Protein AF-A0A4V2NTS0-F1 (afdb_monomer)

Organism: NCBI:txid1742358

Secondary structure (DSSP, 8-state):
-----PPPTT-EEEEEETTEEEEEEEEEE-SSEEEEEE-HHHHHHHT-SSSEEEEETTSEEEEE-------

Sequence (71 aa):
MSMSKRAGIGDTISFKKKDHTTIGVVYLTQDNSVLVEISQEDTAILNLENNKTVVAHKNYTLLSKKNKKIV

Structure (mmCIF, N/CA/C/O backbone):
data_AF-A0A4V2NTS0-F1
#
_entry.id   AF-A0A4V2NTS0-F1
#
loop_
_atom_site.group_PDB
_atom_site.id
_atom_site.type_symbol
_atom_site.label_atom_id
_atom_site.label_alt_id
_atom_site.label_comp_id
_atom_site.label_asym_id
_atom_site.label_entity_id
_atom_site.label_seq_id
_atom_site.pdbx_PDB_ins_code
_atom_site.Cartn_x
_atom_site.Cartn_y
_atom_site.Cartn_z
_atom_site.occupancy
_atom_site.B_iso_or_equiv
_atom_site.auth_seq_id
_atom_site.auth_comp_id
_atom_site.auth_asym_id
_atom_site.auth_atom_id
_atom_site.pdbx_PDB_model_num
ATOM 1 N N . MET A 1 1 ? 0.641 -14.795 17.932 1.00 35.56 1 MET A N 1
ATOM 2 C CA . MET A 1 1 ? -0.103 -14.784 16.653 1.00 35.56 1 MET A CA 1
ATOM 3 C C . MET A 1 1 ? 0.043 -13.432 15.973 1.00 35.56 1 MET A C 1
ATOM 5 O O . MET A 1 1 ? 0.053 -12.409 16.645 1.00 35.56 1 MET A O 1
ATOM 9 N N . SER A 1 2 ? 0.210 -13.457 14.655 1.00 35.44 2 SER A N 1
ATOM 10 C CA . SER A 1 2 ? 0.633 -12.356 13.790 1.00 35.44 2 SER A CA 1
ATOM 11 C C . SER A 1 2 ? -0.373 -11.202 13.755 1.00 35.44 2 SER A C 1
ATOM 13 O O . SER A 1 2 ? -1.521 -11.382 13.359 1.00 35.44 2 SER A O 1
ATOM 15 N N . MET A 1 3 ? 0.064 -10.002 14.143 1.00 47.12 3 MET A N 1
ATOM 16 C CA . MET A 1 3 ? -0.717 -8.772 14.010 1.00 47.12 3 MET A CA 1
ATOM 17 C C . MET A 1 3 ? -0.916 -8.444 12.529 1.00 47.12 3 MET A C 1
ATOM 19 O O . MET A 1 3 ? -0.020 -7.897 11.885 1.00 47.12 3 MET A O 1
ATOM 23 N N . SER A 1 4 ? -2.092 -8.751 11.985 1.00 55.00 4 SER A N 1
ATOM 24 C CA . SER A 1 4 ? -2.519 -8.283 10.665 1.00 55.00 4 SER A CA 1
ATOM 25 C C . SER A 1 4 ? -2.725 -6.764 10.716 1.00 55.00 4 SER A C 1
ATOM 27 O O . SER A 1 4 ? -3.843 -6.278 10.877 1.00 55.00 4 SER A O 1
ATOM 29 N N . LYS A 1 5 ? -1.638 -5.985 10.639 1.00 66.00 5 LYS A N 1
ATOM 30 C CA . LYS A 1 5 ? -1.691 -4.520 10.560 1.00 66.00 5 LYS A CA 1
ATOM 31 C C . LYS A 1 5 ? -2.297 -4.127 9.209 1.00 66.00 5 LYS A C 1
ATOM 33 O O . LYS A 1 5 ? -1.590 -3.939 8.223 1.00 66.00 5 LYS A O 1
ATOM 38 N N . ARG A 1 6 ? -3.630 -4.038 9.168 1.00 80.06 6 ARG A N 1
ATOM 39 C CA . ARG A 1 6 ? -4.368 -3.478 8.033 1.00 80.06 6 ARG A CA 1
ATOM 40 C C . ARG A 1 6 ? -3.947 -2.019 7.848 1.00 80.06 6 ARG A C 1
ATOM 42 O O . ARG A 1 6 ? -3.789 -1.292 8.832 1.00 80.06 6 ARG A O 1
ATOM 49 N N . ALA A 1 7 ? -3.718 -1.638 6.599 1.00 84.19 7 ALA A N 1
ATOM 50 C CA . ALA A 1 7 ? -3.411 -0.274 6.219 1.00 84.19 7 ALA A CA 1
ATOM 51 C C . ALA A 1 7 ? -4.716 0.525 6.208 1.00 84.19 7 ALA A C 1
ATOM 53 O O . ALA A 1 7 ? -5.742 0.018 5.753 1.00 84.19 7 ALA A O 1
ATOM 54 N N . GLY A 1 8 ? -4.672 1.725 6.764 1.00 86.50 8 GLY A N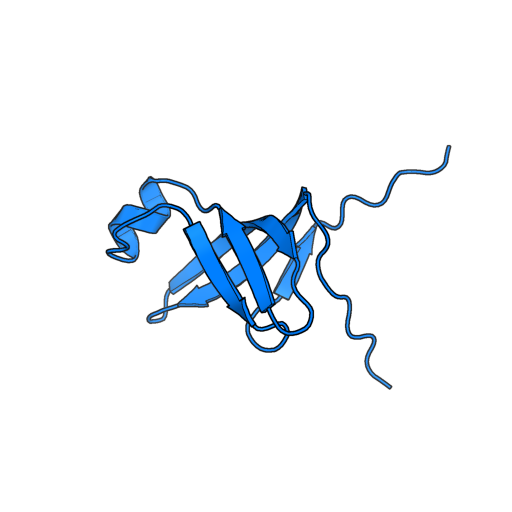 1
ATOM 55 C CA . GLY A 1 8 ? -5.745 2.706 6.778 1.00 86.50 8 GLY A CA 1
ATOM 56 C C . GLY A 1 8 ? -5.580 3.741 5.670 1.00 86.50 8 GLY A C 1
ATOM 57 O O . GLY A 1 8 ? -4.560 3.798 4.989 1.00 86.50 8 GLY A O 1
ATOM 58 N N . ILE A 1 9 ? -6.588 4.592 5.508 1.00 89.62 9 ILE A N 1
ATOM 59 C CA . ILE A 1 9 ? -6.530 5.735 4.591 1.00 89.62 9 ILE A CA 1
ATOM 60 C C . ILE A 1 9 ? -5.387 6.674 5.014 1.00 89.62 9 ILE A C 1
ATOM 62 O O . ILE A 1 9 ? -5.286 7.066 6.176 1.00 89.62 9 ILE A O 1
ATOM 66 N N . GLY A 1 10 ? -4.534 7.038 4.059 1.00 87.44 10 GLY A N 1
ATOM 67 C CA . GLY A 1 10 ? -3.342 7.862 4.244 1.00 87.44 10 GLY A CA 1
ATOM 68 C C . GLY A 1 10 ? -2.082 7.090 4.641 1.00 87.44 10 GLY A C 1
ATOM 69 O O . GLY A 1 10 ? -1.030 7.715 4.781 1.00 87.44 10 GLY A O 1
ATOM 70 N N . ASP A 1 11 ? -2.168 5.769 4.822 1.00 89.50 11 ASP A N 1
ATOM 71 C CA . ASP A 1 11 ? -1.000 4.924 5.069 1.00 89.50 11 ASP A CA 1
ATOM 72 C C . ASP A 1 11 ? -0.268 4.589 3.766 1.00 89.50 11 ASP A C 1
ATOM 74 O O . ASP A 1 11 ? -0.862 4.500 2.690 1.00 89.50 11 ASP A O 1
ATOM 78 N N . THR A 1 12 ? 1.038 4.362 3.870 1.00 90.38 12 THR A N 1
ATOM 79 C CA . THR A 1 12 ? 1.876 3.961 2.738 1.00 90.38 12 THR A CA 1
ATOM 80 C C . THR A 1 12 ? 2.141 2.467 2.804 1.00 90.38 12 THR A C 1
ATOM 82 O O . THR A 1 12 ? 2.648 1.956 3.810 1.00 90.38 12 THR A O 1
ATOM 85 N N . ILE A 1 13 ? 1.836 1.764 1.718 1.00 90.62 13 ILE A N 1
ATOM 86 C CA . ILE A 1 13 ? 2.085 0.330 1.574 1.00 90.62 13 ILE A CA 1
ATOM 87 C C . ILE A 1 13 ? 3.023 0.075 0.397 1.00 90.62 13 ILE A C 1
ATOM 89 O O . ILE A 1 13 ? 3.001 0.805 -0.592 1.00 90.62 13 ILE A O 1
ATOM 93 N N . SER A 1 14 ? 3.811 -0.990 0.479 1.00 90.38 14 SER A N 1
ATOM 94 C CA . SER A 1 14 ? 4.486 -1.572 -0.676 1.00 90.38 14 SER A CA 1
ATOM 95 C C . SER A 1 14 ? 3.808 -2.865 -1.084 1.00 90.38 14 SER A C 1
ATOM 97 O O . SER A 1 14 ? 3.381 -3.658 -0.248 1.00 90.38 14 SER A O 1
ATOM 99 N N . PHE A 1 15 ? 3.706 -3.099 -2.380 1.00 89.19 15 PHE A N 1
ATOM 100 C CA . PHE A 1 15 ? 3.164 -4.335 -2.923 1.00 89.19 15 PHE A CA 1
ATOM 101 C C . PHE A 1 15 ? 3.955 -4.734 -4.162 1.00 89.19 15 PHE A C 1
ATOM 103 O O . PHE A 1 15 ? 4.498 -3.891 -4.873 1.00 89.19 15 PHE A O 1
ATOM 110 N N . LYS A 1 16 ? 4.042 -6.040 -4.413 1.00 86.75 16 LYS A N 1
ATOM 111 C CA . LYS A 1 16 ? 4.773 -6.574 -5.562 1.00 86.75 16 LYS A CA 1
ATOM 112 C C . LYS A 1 16 ? 3.802 -6.829 -6.712 1.00 86.75 16 LYS A C 1
ATOM 114 O O . LYS A 1 16 ? 2.816 -7.547 -6.539 1.00 86.75 16 LYS A O 1
ATOM 119 N N . LYS A 1 17 ? 4.067 -6.258 -7.887 1.00 82.69 17 LYS A N 1
ATOM 120 C CA . LYS A 1 17 ? 3.238 -6.412 -9.090 1.00 82.69 17 LYS A CA 1
ATOM 121 C C . LYS A 1 17 ? 4.129 -6.585 -10.320 1.00 82.69 17 LYS A C 1
ATOM 123 O O . LYS A 1 17 ? 5.026 -5.786 -10.544 1.00 82.69 17 LYS A O 1
ATOM 128 N N . LYS A 1 18 ? 3.902 -7.659 -11.093 1.00 75.12 18 LYS A N 1
ATOM 129 C CA . LYS A 1 18 ? 4.736 -8.054 -12.254 1.00 75.12 18 LYS A CA 1
ATOM 130 C C . LYS A 1 18 ? 6.247 -8.001 -11.959 1.00 75.12 18 LYS A C 1
ATOM 132 O O . LYS A 1 18 ? 7.022 -7.427 -12.706 1.00 75.12 18 LYS A O 1
ATOM 137 N N . ASP A 1 19 ? 6.635 -8.581 -10.829 1.00 81.25 19 ASP A N 1
ATOM 138 C CA . ASP A 1 19 ? 8.013 -8.617 -10.325 1.00 81.25 19 ASP A CA 1
ATOM 139 C C . ASP A 1 19 ? 8.621 -7.280 -9.854 1.00 81.25 19 ASP A C 1
ATOM 141 O O . ASP A 1 19 ? 9.650 -7.276 -9.187 1.00 81.25 19 ASP A O 1
ATOM 145 N N . HIS A 1 20 ? 7.924 -6.162 -10.051 1.00 84.06 20 HIS A N 1
ATOM 146 C CA . HIS A 1 20 ? 8.322 -4.858 -9.536 1.00 84.06 20 HIS A CA 1
ATOM 147 C C . HIS A 1 20 ? 7.724 -4.599 -8.147 1.00 84.06 20 HIS A C 1
ATOM 149 O O . HIS A 1 20 ? 6.570 -4.947 -7.880 1.00 84.06 20 HIS A O 1
ATOM 155 N N . THR A 1 21 ? 8.502 -4.001 -7.242 1.00 87.50 21 THR A N 1
ATOM 156 C CA . THR A 1 21 ? 7.983 -3.546 -5.944 1.00 87.50 21 THR A CA 1
ATOM 157 C C . THR A 1 21 ? 7.538 -2.106 -6.085 1.00 87.50 21 THR A C 1
ATOM 159 O O . THR A 1 21 ? 8.363 -1.230 -6.306 1.00 87.50 21 THR A O 1
ATOM 162 N N . THR A 1 22 ? 6.244 -1.872 -5.929 1.00 88.81 22 THR A N 1
ATOM 163 C CA . THR A 1 22 ? 5.639 -0.551 -6.068 1.00 88.81 22 THR A CA 1
ATOM 164 C C . THR A 1 22 ? 5.186 -0.048 -4.713 1.00 88.81 22 THR A C 1
ATOM 166 O O . THR A 1 22 ? 4.696 -0.817 -3.880 1.00 88.81 22 THR A O 1
ATOM 169 N N . ILE A 1 23 ? 5.339 1.253 -4.496 1.00 90.38 23 ILE A N 1
ATOM 170 C CA . ILE A 1 23 ? 4.903 1.931 -3.281 1.00 90.38 23 ILE A CA 1
ATOM 171 C C . ILE A 1 23 ? 3.679 2.775 -3.621 1.00 90.38 23 ILE A C 1
ATOM 173 O O . ILE A 1 23 ? 3.670 3.501 -4.610 1.00 90.38 23 ILE A O 1
ATOM 177 N N . GLY A 1 24 ?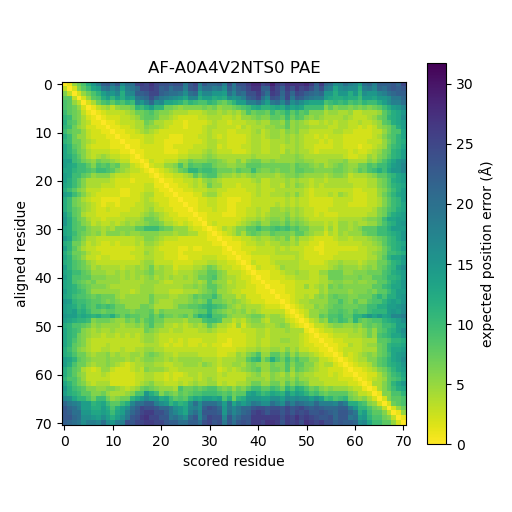 2.637 2.664 -2.803 1.00 89.88 24 GLY A N 1
ATOM 178 C CA . GLY A 1 24 ? 1.402 3.416 -2.982 1.00 89.88 24 GLY A CA 1
ATOM 179 C C . GLY A 1 24 ? 0.847 3.935 -1.666 1.00 89.88 24 GLY A C 1
ATOM 180 O O . GLY A 1 24 ? 1.098 3.378 -0.592 1.00 89.88 24 GLY A O 1
ATOM 181 N N . VAL A 1 25 ? 0.067 5.005 -1.760 1.00 92.00 25 VAL A N 1
ATOM 182 C CA . VAL A 1 25 ? -0.655 5.593 -0.633 1.00 92.00 25 VAL A CA 1
ATOM 183 C C . VAL A 1 25 ? -2.095 5.108 -0.670 1.00 92.00 25 VAL A C 1
ATOM 185 O O . VAL A 1 25 ? -2.788 5.236 -1.675 1.00 92.00 25 VAL A O 1
ATOM 188 N N . VAL A 1 26 ? -2.562 4.535 0.432 1.00 91.75 26 VAL A N 1
ATOM 189 C CA . VAL A 1 26 ? -3.941 4.073 0.563 1.00 91.75 26 VAL A CA 1
ATOM 190 C C . VAL A 1 26 ? -4.867 5.279 0.597 1.00 91.75 26 VAL A C 1
ATOM 192 O O . VAL A 1 26 ? -4.761 6.115 1.488 1.00 91.75 26 VAL A O 1
ATOM 195 N N . TYR A 1 27 ? -5.807 5.357 -0.337 1.00 91.31 27 TYR A N 1
ATOM 196 C CA . TYR A 1 27 ? -6.839 6.399 -0.328 1.00 91.31 27 TYR A CA 1
ATOM 197 C C . TYR A 1 27 ? -8.212 5.846 0.062 1.00 91.31 27 TYR A C 1
ATOM 199 O O . TYR A 1 27 ? -9.071 6.599 0.513 1.00 91.31 27 TYR A O 1
ATOM 207 N N . LEU A 1 28 ? -8.422 4.533 -0.071 1.00 89.75 28 LEU A N 1
ATOM 208 C CA . LEU A 1 28 ? -9.667 3.877 0.312 1.00 89.75 28 LEU A CA 1
ATOM 209 C C . LEU A 1 28 ? -9.377 2.472 0.846 1.00 89.75 28 LEU A C 1
ATOM 211 O O . LEU A 1 28 ? -8.549 1.741 0.308 1.00 89.75 28 LEU A O 1
ATOM 215 N N . THR A 1 29 ? -10.085 2.070 1.894 1.00 88.94 29 THR A N 1
ATOM 216 C CA . THR A 1 29 ? -10.000 0.725 2.472 1.00 88.94 29 THR A CA 1
ATOM 217 C C . THR A 1 29 ? -11.352 0.039 2.372 1.00 88.94 29 THR A C 1
ATOM 219 O O . THR A 1 29 ? -12.367 0.646 2.700 1.00 88.94 29 THR A O 1
ATOM 222 N N . GLN A 1 30 ? -11.362 -1.218 1.950 1.00 88.38 30 GLN A N 1
ATOM 223 C CA . GLN A 1 30 ? -12.527 -2.100 1.921 1.00 88.38 30 GLN A CA 1
ATOM 224 C C . GLN A 1 30 ? -12.289 -3.300 2.848 1.00 88.38 30 GLN A C 1
ATOM 226 O O . GLN A 1 30 ? -11.182 -3.506 3.342 1.00 88.38 30 GLN A O 1
ATOM 231 N N . ASP A 1 31 ? -13.312 -4.127 3.060 1.00 83.62 31 ASP A N 1
ATOM 232 C CA . ASP A 1 31 ? -13.265 -5.258 3.996 1.00 83.62 31 ASP A CA 1
ATOM 233 C C . ASP A 1 31 ? -12.169 -6.293 3.687 1.00 83.62 31 ASP A C 1
ATOM 235 O O . ASP A 1 31 ? -11.584 -6.875 4.603 1.00 83.62 31 ASP A O 1
ATOM 239 N N . ASN A 1 32 ? -11.869 -6.509 2.401 1.00 86.19 32 ASN A N 1
ATOM 240 C CA . ASN A 1 32 ? -10.901 -7.513 1.936 1.00 86.19 32 ASN A CA 1
ATOM 241 C C . ASN A 1 32 ? -9.701 -6.928 1.171 1.00 86.19 32 ASN A C 1
ATOM 243 O O . ASN A 1 32 ? -8.703 -7.624 0.943 1.00 86.19 32 ASN A O 1
ATOM 247 N N . SER A 1 33 ? -9.776 -5.654 0.797 1.00 88.94 33 SER A N 1
ATOM 248 C CA . SER A 1 33 ? -8.832 -5.008 -0.111 1.00 88.94 33 SER A CA 1
ATOM 249 C C . SER A 1 33 ? -8.642 -3.547 0.252 1.00 88.94 33 SER A C 1
ATOM 251 O O . SER A 1 33 ? -9.522 -2.913 0.817 1.00 88.94 33 SER A O 1
ATOM 253 N N . VAL A 1 34 ? -7.513 -2.980 -0.141 1.00 90.00 34 VAL A N 1
ATOM 254 C CA . VAL A 1 34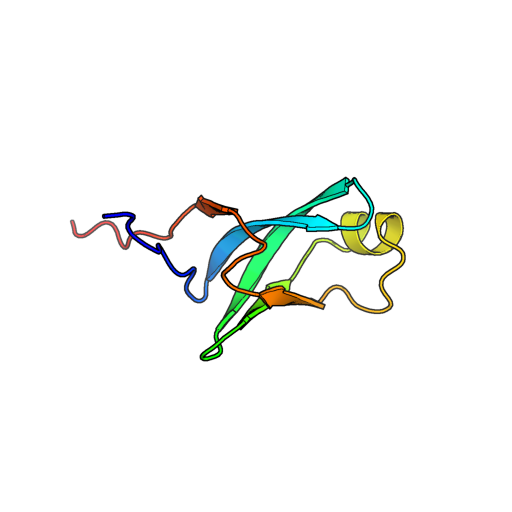 ? -7.256 -1.544 -0.068 1.00 90.00 34 VAL A CA 1
ATOM 255 C C . VAL A 1 34 ? -7.017 -1.016 -1.468 1.00 90.00 34 VAL A C 1
ATOM 257 O O . VAL A 1 34 ? -6.410 -1.686 -2.303 1.00 90.00 34 VAL A O 1
ATOM 260 N N . LEU A 1 35 ? -7.525 0.175 -1.742 1.00 91.62 35 LEU A N 1
ATOM 261 C CA . LEU A 1 35 ? -7.227 0.893 -2.963 1.00 91.62 35 LEU A CA 1
ATOM 262 C C . LEU A 1 35 ? -6.134 1.894 -2.644 1.00 91.62 35 LEU A C 1
ATOM 264 O O . LEU A 1 35 ? -6.231 2.692 -1.703 1.00 91.62 35 LEU A O 1
ATOM 268 N N . VAL A 1 36 ? -5.091 1.825 -3.453 1.00 91.19 36 VAL A N 1
ATOM 269 C CA . VAL A 1 36 ? -3.920 2.668 -3.313 1.00 91.19 36 VAL A CA 1
ATOM 270 C C . VAL A 1 36 ? -3.680 3.440 -4.582 1.00 91.19 36 VAL A C 1
ATOM 272 O O . VAL A 1 36 ? -3.955 2.966 -5.686 1.00 91.19 36 VAL A O 1
ATOM 275 N N . GLU A 1 37 ? -3.197 4.650 -4.389 1.00 91.69 37 GLU A N 1
ATOM 276 C CA . GLU A 1 37 ? -2.757 5.536 -5.439 1.00 91.69 37 GLU A CA 1
ATOM 277 C C . GLU A 1 37 ? -1.233 5.465 -5.508 1.00 91.69 37 GLU A C 1
ATOM 279 O O . GLU A 1 37 ? -0.545 5.540 -4.487 1.00 91.69 37 GLU A O 1
ATOM 284 N 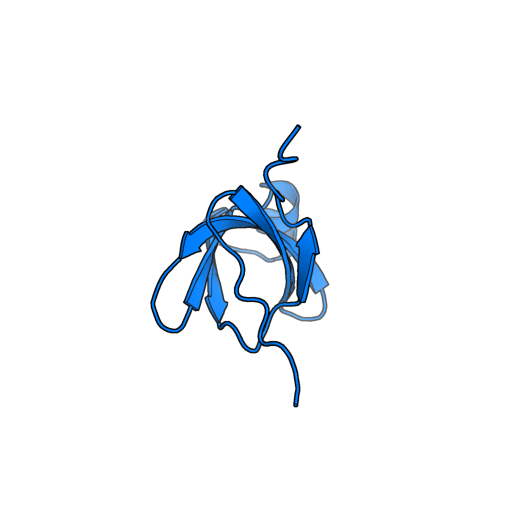N . ILE A 1 38 ? -0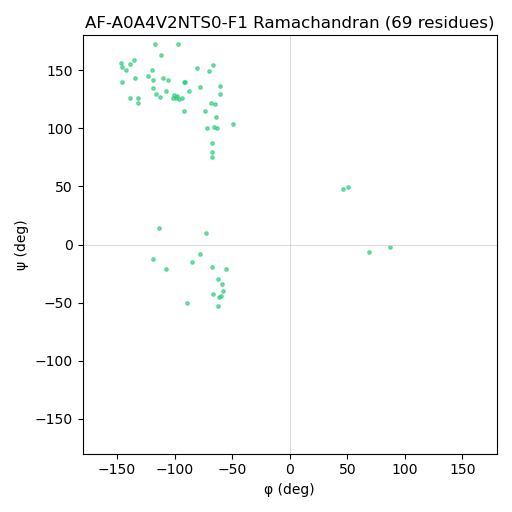.724 5.234 -6.708 1.00 91.12 38 ILE A N 1
ATOM 285 C CA . ILE A 1 38 ? 0.699 5.143 -7.022 1.00 91.12 38 ILE A CA 1
ATOM 286 C C . ILE A 1 38 ? 1.102 6.338 -7.881 1.00 91.12 38 ILE A C 1
ATOM 288 O O . ILE A 1 38 ? 0.251 7.009 -8.468 1.00 91.12 38 ILE A O 1
ATOM 292 N N . SER A 1 39 ? 2.399 6.608 -7.978 1.00 87.19 39 SER A N 1
ATOM 293 C CA . SER A 1 39 ? 2.887 7.674 -8.848 1.00 87.19 39 SER A CA 1
ATOM 294 C C . SER A 1 39 ? 2.645 7.343 -10.322 1.00 87.19 39 SER A C 1
ATOM 296 O O . SER A 1 39 ? 2.559 6.181 -10.734 1.00 87.19 39 SER A O 1
ATOM 298 N N . GLN A 1 40 ? 2.545 8.383 -11.149 1.00 84.88 40 GLN A N 1
ATOM 299 C CA . GLN A 1 40 ? 2.380 8.228 -12.595 1.00 84.88 40 GLN A CA 1
ATOM 300 C C . GLN A 1 40 ? 3.585 7.512 -13.236 1.00 84.88 40 GLN A C 1
ATOM 302 O O . GLN A 1 40 ? 3.414 6.761 -14.192 1.00 84.88 40 GLN A O 1
ATOM 307 N N . GLU A 1 41 ? 4.780 7.673 -12.662 1.00 84.88 41 GLU A N 1
ATOM 308 C CA . GLU A 1 41 ? 5.999 6.958 -13.062 1.00 84.88 41 GLU A CA 1
ATOM 309 C C . GLU A 1 41 ? 5.850 5.443 -12.867 1.00 84.88 41 GLU A C 1
ATOM 311 O O . GLU A 1 41 ? 5.983 4.680 -13.822 1.00 84.88 41 GLU A O 1
ATOM 316 N N . ASP A 1 42 ? 5.463 5.002 -11.664 1.00 83.62 42 ASP A N 1
ATOM 317 C CA . ASP A 1 42 ? 5.158 3.595 -11.379 1.00 83.62 42 ASP A CA 1
ATOM 318 C C . ASP A 1 42 ? 4.039 3.061 -12.278 1.00 83.62 42 ASP A C 1
ATOM 320 O O . ASP A 1 42 ? 4.108 1.937 -12.769 1.00 83.62 42 ASP A O 1
ATOM 324 N N . THR A 1 43 ? 3.014 3.877 -12.528 1.00 85.75 43 THR A N 1
ATOM 325 C CA . THR A 1 43 ? 1.884 3.536 -13.405 1.00 85.75 43 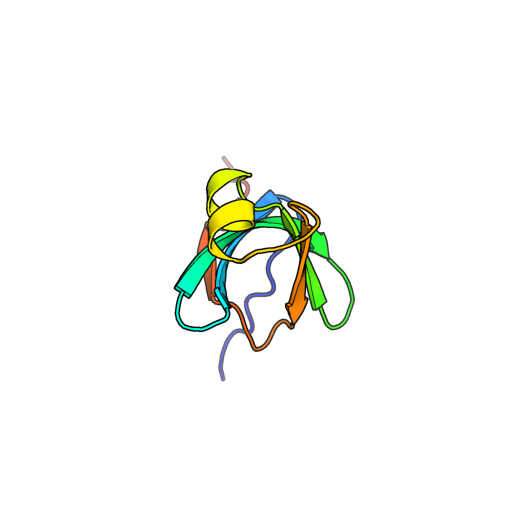THR A CA 1
ATOM 326 C C . THR A 1 43 ? 2.362 3.222 -14.824 1.00 85.75 43 THR A C 1
ATOM 328 O O . THR A 1 43 ? 1.946 2.214 -15.399 1.00 85.75 43 THR A O 1
ATOM 331 N N . ALA A 1 44 ? 3.278 4.035 -15.360 1.00 84.44 44 ALA A N 1
ATOM 332 C CA . ALA A 1 44 ? 3.890 3.824 -16.668 1.00 84.44 44 ALA A CA 1
ATOM 333 C C . ALA A 1 44 ? 4.772 2.564 -16.693 1.00 84.44 44 ALA A C 1
ATOM 335 O O . ALA A 1 44 ? 4.668 1.763 -17.622 1.00 84.44 44 ALA A O 1
ATOM 336 N N . ILE A 1 45 ? 5.571 2.330 -15.646 1.00 84.06 45 ILE A N 1
ATOM 337 C CA . ILE A 1 45 ? 6.408 1.124 -15.507 1.00 84.06 45 ILE A CA 1
ATOM 338 C C . ILE A 1 45 ? 5.531 -0.139 -15.476 1.00 84.06 45 ILE A C 1
ATOM 340 O O . ILE A 1 45 ? 5.789 -1.122 -16.175 1.00 84.06 45 ILE A O 1
ATOM 344 N N . LEU A 1 46 ? 4.445 -0.106 -14.705 1.00 79.44 46 LEU A N 1
ATOM 345 C CA . LEU A 1 46 ? 3.515 -1.224 -14.534 1.00 79.44 46 LEU A CA 1
ATOM 346 C C . LEU A 1 46 ? 2.554 -1.398 -15.717 1.00 79.44 46 LEU A C 1
ATOM 348 O O . LEU A 1 46 ? 1.846 -2.411 -15.764 1.00 79.44 46 LEU A O 1
ATOM 352 N N . ASN A 1 47 ? 2.543 -0.446 -16.661 1.00 81.00 47 ASN A N 1
ATOM 353 C CA . ASN A 1 47 ? 1.578 -0.355 -17.758 1.00 81.00 47 ASN A CA 1
ATOM 354 C C . ASN A 1 47 ? 0.132 -0.444 -17.243 1.00 81.00 47 ASN A C 1
ATOM 356 O O . ASN A 1 47 ? -0.660 -1.274 -17.691 1.00 81.00 47 ASN A O 1
ATOM 360 N N . LEU A 1 48 ? -0.188 0.360 -16.230 1.00 78.50 48 LEU A N 1
ATOM 361 C CA . LEU A 1 48 ? -1.540 0.476 -15.693 1.00 78.50 48 LEU A CA 1
ATOM 362 C C . LEU A 1 48 ? -2.273 1.620 -16.401 1.00 78.50 48 LEU A C 1
ATOM 364 O O . LEU A 1 48 ? -1.703 2.677 -16.637 1.00 78.50 48 LEU A O 1
ATOM 368 N N . GLU A 1 49 ? -3.554 1.422 -16.711 1.00 77.38 49 GLU A N 1
ATOM 369 C CA . GLU A 1 49 ? -4.392 2.458 -17.340 1.00 77.38 49 GLU A CA 1
ATOM 370 C C . GLU A 1 49 ? -4.666 3.644 -16.407 1.00 77.38 49 GLU A C 1
ATOM 372 O O . GLU A 1 49 ? -5.047 4.723 -16.852 1.00 77.38 49 GLU A O 1
ATOM 377 N N . ASN A 1 50 ? -4.496 3.445 -15.099 1.00 83.75 50 ASN A N 1
ATOM 378 C CA . ASN A 1 50 ? -4.772 4.455 -14.098 1.00 83.75 50 ASN A CA 1
ATOM 379 C C . ASN A 1 50 ? -3.787 4.343 -12.934 1.00 83.75 50 ASN A C 1
ATOM 381 O O . ASN A 1 50 ? -3.330 3.251 -12.590 1.00 83.75 50 ASN A O 1
ATOM 385 N N . ASN A 1 51 ? -3.537 5.462 -12.264 1.00 87.12 51 ASN A N 1
ATOM 386 C CA . ASN A 1 51 ? -2.651 5.549 -11.103 1.00 87.12 51 ASN A CA 1
ATOM 387 C C . ASN A 1 51 ? -3.249 4.929 -9.827 1.00 87.12 51 ASN A C 1
ATOM 389 O O . ASN A 1 51 ? -2.713 5.082 -8.733 1.00 87.12 51 ASN A O 1
ATOM 393 N N . LYS A 1 52 ? -4.373 4.218 -9.953 1.00 89.38 52 LYS A N 1
ATOM 394 C CA . LYS A 1 52 ? -5.123 3.598 -8.863 1.00 89.38 52 LYS A CA 1
ATOM 395 C C . LYS A 1 52 ? -5.101 2.091 -9.031 1.00 89.38 52 LYS A C 1
ATOM 397 O O . LYS A 1 52 ? -5.457 1.566 -10.082 1.00 89.38 52 LYS A O 1
ATOM 402 N N . THR A 1 53 ? -4.741 1.379 -7.971 1.00 87.94 53 THR A N 1
ATOM 403 C CA . THR A 1 53 ? -4.722 -0.084 -7.969 1.00 87.94 53 THR A CA 1
ATOM 404 C C . THR A 1 53 ? -5.365 -0.641 -6.712 1.00 87.94 53 THR A C 1
ATOM 406 O O . THR A 1 53 ? -5.219 -0.112 -5.613 1.0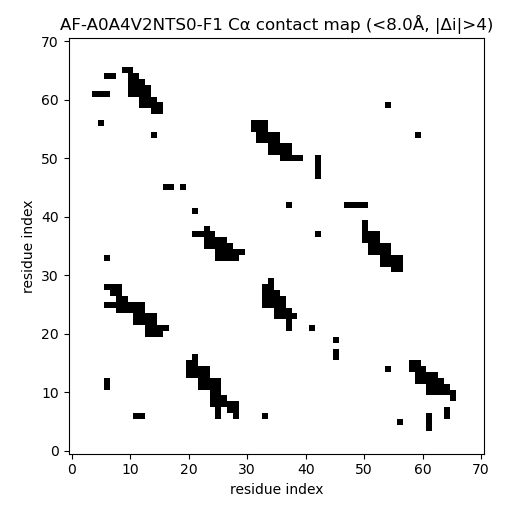0 87.94 53 THR A O 1
ATOM 409 N N . VAL A 1 54 ? -6.073 -1.753 -6.883 1.00 88.94 54 VAL A N 1
ATOM 410 C CA . VAL A 1 54 ? -6.622 -2.542 -5.781 1.00 88.94 54 VAL A CA 1
ATOM 411 C C . VAL A 1 54 ? -5.560 -3.538 -5.332 1.00 88.94 54 VAL A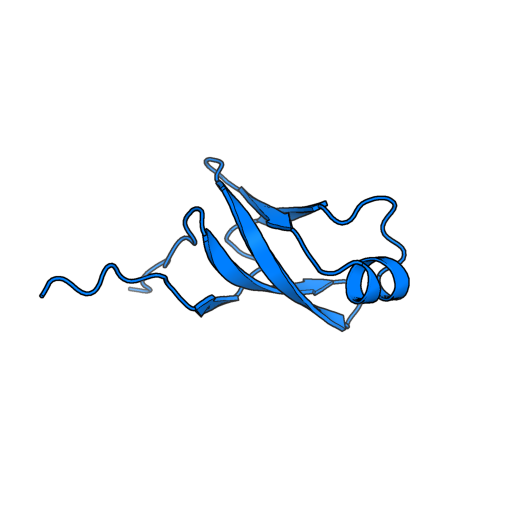 C 1
ATOM 413 O O . VAL A 1 54 ? -4.961 -4.231 -6.160 1.00 88.94 54 VAL A O 1
ATOM 416 N N . VAL A 1 55 ? -5.331 -3.620 -4.025 1.00 88.31 55 VAL A N 1
ATOM 417 C CA . VAL A 1 55 ? -4.387 -4.555 -3.416 1.00 88.31 55 VAL A CA 1
ATOM 418 C C . VAL A 1 55 ? -5.057 -5.263 -2.246 1.00 88.31 55 VAL A C 1
ATOM 420 O O . VAL A 1 55 ? -5.588 -4.638 -1.334 1.00 88.31 55 VAL A O 1
ATOM 423 N N . ALA A 1 56 ? -5.044 -6.593 -2.262 1.00 88.56 56 ALA A N 1
ATOM 424 C CA . ALA A 1 56 ? -5.597 -7.383 -1.167 1.00 88.56 56 ALA A CA 1
ATOM 425 C C . ALA A 1 56 ? -4.724 -7.262 0.090 1.00 88.56 56 ALA A C 1
ATOM 427 O O . ALA A 1 56 ? -3.498 -7.209 -0.018 1.00 88.56 56 ALA A O 1
ATOM 428 N N . HIS A 1 57 ? -5.331 -7.350 1.279 1.00 84.19 57 HIS A N 1
ATOM 429 C CA . HIS A 1 57 ? -4.607 -7.292 2.562 1.00 84.19 57 HIS A CA 1
ATOM 430 C C . HIS A 1 57 ? -3.478 -8.319 2.725 1.00 84.19 57 HIS A C 1
ATOM 432 O O . HIS A 1 57 ? -2.576 -8.121 3.531 1.00 84.19 57 HIS A O 1
ATOM 438 N N . LYS A 1 58 ? -3.518 -9.404 1.950 1.00 83.25 58 LYS A N 1
ATOM 439 C CA . LYS A 1 58 ? -2.505 -10.466 1.931 1.00 83.25 58 LYS A CA 1
ATOM 440 C C . LYS A 1 58 ? -1.306 -10.193 1.012 1.00 83.25 58 LYS A C 1
ATOM 442 O O . LYS A 1 58 ? -0.317 -10.903 1.108 1.00 83.25 58 LYS A O 1
ATOM 447 N N . ASN A 1 59 ? -1.410 -9.216 0.108 1.00 85.56 59 ASN A N 1
ATOM 448 C CA . ASN A 1 59 ? -0.452 -8.983 -0.982 1.00 85.56 59 ASN A CA 1
ATOM 449 C C . ASN A 1 59 ? 0.318 -7.657 -0.847 1.00 85.56 59 ASN A C 1
ATOM 451 O O . ASN A 1 59 ? 0.933 -7.210 -1.814 1.00 85.56 59 ASN A O 1
ATOM 455 N N . TYR A 1 60 ? 0.282 -7.020 0.325 1.00 88.94 60 TYR A N 1
ATOM 456 C CA . TYR A 1 60 ? 1.051 -5.808 0.590 1.00 88.94 60 TYR A CA 1
ATOM 457 C C . TYR A 1 60 ? 1.743 -5.848 1.951 1.00 88.94 60 TYR A C 1
ATOM 459 O O . TYR A 1 60 ? 1.309 -6.529 2.880 1.00 88.94 60 TYR A O 1
ATOM 467 N N . THR A 1 61 ? 2.778 -5.028 2.071 1.00 87.56 61 THR A N 1
ATOM 468 C CA . THR A 1 61 ? 3.513 -4.749 3.297 1.00 87.56 61 THR A CA 1
ATOM 469 C C . THR A 1 61 ? 3.266 -3.300 3.701 1.00 87.56 61 THR A C 1
ATOM 471 O O . THR A 1 61 ? 3.431 -2.380 2.905 1.00 87.56 61 THR A O 1
ATOM 474 N N . LEU A 1 62 ? 2.838 -3.074 4.943 1.00 88.00 62 LEU A N 1
ATOM 475 C CA . LEU A 1 62 ? 2.661 -1.723 5.475 1.00 88.00 62 LEU A CA 1
ATOM 476 C C . LEU A 1 62 ? 4.039 -1.108 5.760 1.00 88.00 62 LEU A C 1
ATOM 478 O O . LEU A 1 62 ? 4.748 -1.601 6.636 1.00 88.00 62 LEU A O 1
ATOM 482 N N . LEU A 1 63 ? 4.402 -0.044 5.038 1.00 86.56 63 LEU A N 1
ATOM 483 C CA . LEU A 1 63 ? 5.690 0.641 5.194 1.00 86.56 63 LEU A CA 1
ATOM 484 C C . LEU A 1 63 ? 5.620 1.755 6.232 1.00 86.56 63 LEU A C 1
ATOM 486 O O . LEU A 1 63 ? 6.448 1.824 7.136 1.00 86.56 63 LEU A O 1
ATOM 490 N N . SER A 1 64 ? 4.621 2.625 6.104 1.00 83.75 64 SER A N 1
ATOM 491 C CA . SER A 1 64 ? 4.441 3.756 7.003 1.00 83.75 64 SER A CA 1
ATOM 492 C C . SER A 1 64 ? 3.000 3.808 7.450 1.00 83.75 64 SER A C 1
ATOM 494 O O . SER A 1 64 ? 2.086 3.899 6.628 1.00 83.75 64 SER A O 1
ATOM 496 N N . LYS A 1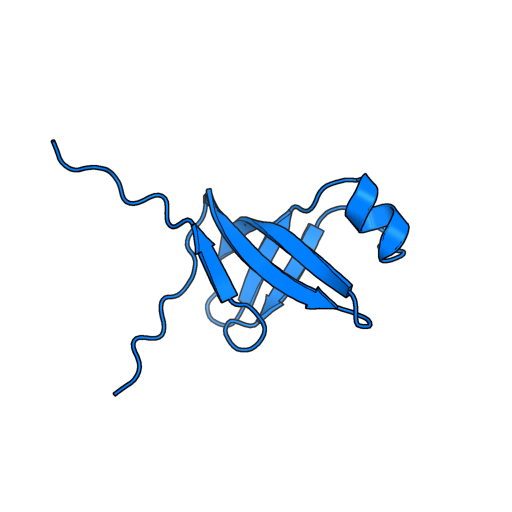 65 ? 2.815 3.742 8.769 1.00 80.50 65 LYS A N 1
ATOM 497 C CA . LYS A 1 65 ? 1.533 4.054 9.376 1.00 80.50 65 LYS A CA 1
ATOM 498 C C . LYS A 1 65 ? 1.562 5.520 9.773 1.00 80.50 65 LYS A C 1
ATOM 500 O O . LYS A 1 65 ? 2.449 5.897 10.545 1.00 80.50 65 LYS A O 1
ATOM 505 N N . LYS A 1 66 ? 0.592 6.330 9.345 1.00 67.88 66 LYS A N 1
ATOM 506 C CA . LYS A 1 66 ? 0.309 7.613 10.000 1.00 67.88 66 LYS A CA 1
ATOM 507 C C . LYS A 1 66 ? -0.241 7.303 11.390 1.00 67.88 66 LYS A C 1
ATOM 509 O O . LYS A 1 66 ? -1.434 7.385 11.664 1.00 67.88 66 LYS A O 1
ATOM 514 N N . ASN A 1 67 ? 0.645 6.903 12.298 1.00 55.94 67 ASN A N 1
ATOM 515 C CA . ASN A 1 67 ? 0.348 6.937 13.711 1.00 55.94 67 ASN A CA 1
ATOM 516 C C . ASN A 1 67 ? 0.173 8.410 14.049 1.00 55.94 67 ASN A C 1
ATOM 518 O O . ASN A 1 67 ? 1.130 9.185 14.008 1.00 55.94 67 ASN A O 1
ATOM 522 N N . LYS A 1 68 ? -1.073 8.787 14.333 1.00 51.16 68 LYS A N 1
ATOM 523 C CA . LYS A 1 68 ? -1.401 10.017 15.037 1.00 51.16 68 LYS A CA 1
ATOM 524 C C . LYS A 1 68 ? -0.500 10.025 16.269 1.00 51.16 68 LYS A C 1
ATOM 526 O O . LYS A 1 68 ? -0.688 9.221 17.177 1.00 51.16 68 LYS A O 1
ATOM 531 N N . LYS A 1 69 ? 0.556 10.836 16.228 1.00 46.09 69 LYS A N 1
ATOM 532 C CA . LYS A 1 69 ? 1.421 11.088 17.372 1.00 46.09 69 LYS A CA 1
ATOM 533 C C . LYS A 1 69 ? 0.494 11.751 18.384 1.00 46.09 69 LYS A C 1
ATOM 535 O O . LYS A 1 69 ? 0.086 12.890 18.186 1.00 46.09 69 LYS A O 1
ATOM 540 N N . ILE A 1 70 ? 0.025 10.966 19.346 1.00 53.03 70 ILE A N 1
ATOM 541 C CA . ILE A 1 70 ? -0.700 11.472 20.502 1.00 53.03 70 ILE A CA 1
ATOM 542 C C . ILE A 1 70 ? 0.389 12.166 21.316 1.00 53.03 70 ILE A C 1
ATOM 544 O O . ILE A 1 70 ? 1.234 11.494 21.906 1.00 53.03 70 ILE A O 1
ATOM 548 N N . VAL A 1 71 ? 0.444 13.489 21.203 1.00 52.78 71 VAL A N 1
ATOM 549 C CA . VAL A 1 71 ? 1.164 14.370 22.123 1.00 52.78 71 VAL A CA 1
ATOM 550 C C . VAL A 1 71 ? 0.134 15.236 22.818 1.00 52.78 71 VAL A C 1
ATOM 552 O O . VAL A 1 71 ? -0.832 15.637 22.126 1.00 52.78 71 VAL A O 1
#

Foldseek 3Di:
DDDLPDADQQFKKWFAAPNDIFIFGFHADDPFWTKTFGDVVVCVVRVPPHRIDIGGSVGIDGDGHPPPPPD

InterPro domains:
  IPR018690 Protein of unknown function DUF2187 [PF09953] (6-62)

Solvent-accessible surface area (backbone atoms only — not comparable to full-atom values): 4298 Å² total; per-residue (Å²): 133,84,80,81,73,74,70,50,68,70,15,34,33,35,32,71,55,97,91,40,80,44,64,27,37,22,72,41,65,56,98,68,33,33,36,24,40,38,51,68,67,57,18,60,76,69,68,46,99,49,45,62,46,81,42,43,72,88,58,51,45,74,74,43,74,76,67,78,77,86,122

Mean predicted aligned error: 6.92 Å

Nearest PDB structures (foldseek):
  1y71-assembly1_A  TM=7.018E-01  e=1.261E-02  Bacillus cereus
  1y71-assembly1_B  TM=7.083E-01  e=2.441E-02  Bacillus cereus
  8fkz-assembly1_LE  TM=7.490E-01  e=1.668E-01  Homo sapiens
  8fkt-assembly1_LE  TM=7.476E-01  e=1.668E-01  Homo sapiens
  2x4j-assembly1_A  TM=5.731E-01  e=1.844E+00  Pyrobaculum spherical virus

Radius of gyration: 12.43 Å; Cα contacts (8 Å, |Δi|>4): 127; chains: 1; bounding box: 22×29×40 Å

pLDDT: mean 81.13, std 13.76, range [35.44, 92.0]